Protein AF-A0A0K1S6W1-F1 (afdb_monomer_lite)

Organism: NCBI:txid1638788

Radius of gyration: 23.8 Å; chains: 1; bounding box: 62×87×43 Å

Sequence (164 aa):
MKLQLGIVSGVALATLVTASAAQAALVVVPPSLAPGAQYRLVFLTDSTRNATSTDINDYNTFVTNDVTPTSALAIALNAAGLTTTWKAIGSTASVDARDNTGTNPSTGTGVPIYAIDGNLIANNNADLWDGQINLPIYTTPNDLSSISDVWTGSLSDGSGAVST

InterPro domains:
  IPR016186 C-type lectin-like/link domain superfamily [G3DSA:3.10.100.10] (75-164)

Structure (mmCIF, N/CA/C/O backbone):
data_AF-A0A0K1S6W1-F1
#
_entry.id   AF-A0A0K1S6W1-F1
#
loop_
_atom_site.group_PDB
_atom_site.id
_atom_site.type_symbol
_atom_site.label_atom_id
_atom_site.label_alt_id
_atom_site.label_comp_id
_atom_site.label_asym_id
_atom_site.label_entity_id
_atom_site.label_seq_id
_atom_site.pdbx_PDB_ins_code
_atom_site.Cartn_x
_atom_site.Cartn_y
_atom_site.Cartn_z
_atom_site.occupancy
_atom_site.B_iso_or_equiv
_atom_site.auth_seq_id
_atom_site.auth_comp_id
_atom_site.auth_asym_id
_atom_site.auth_atom_id
_atom_site.pdbx_PDB_model_num
ATOM 1 N N . MET A 1 1 ? -45.213 69.833 20.127 1.00 35.72 1 MET A N 1
ATOM 2 C CA . MET A 1 1 ? -45.554 68.720 21.042 1.00 35.72 1 MET A CA 1
ATOM 3 C C . MET A 1 1 ? -45.236 67.416 20.314 1.00 35.72 1 MET A C 1
ATOM 5 O O . MET A 1 1 ? -45.571 67.322 19.142 1.00 35.72 1 MET A O 1
ATOM 9 N N . LYS A 1 2 ? -44.483 66.505 20.944 1.00 45.31 2 LYS A N 1
ATOM 10 C CA . LYS A 1 2 ? -43.992 65.225 20.385 1.00 45.31 2 LYS A CA 1
ATOM 11 C C . LYS A 1 2 ? -45.138 64.249 20.051 1.00 45.31 2 LYS A C 1
ATOM 13 O O . LYS A 1 2 ? -46.099 64.237 20.808 1.00 45.31 2 LYS A O 1
ATOM 18 N N . LEU A 1 3 ? -44.959 63.387 19.037 1.00 35.53 3 LEU A N 1
ATOM 19 C CA . LEU A 1 3 ? -45.132 61.917 19.108 1.00 35.53 3 LEU A CA 1
ATOM 20 C C . LEU A 1 3 ? -44.467 61.221 17.886 1.00 35.53 3 LEU A C 1
ATOM 22 O O . LEU A 1 3 ? -44.036 61.891 16.956 1.00 35.53 3 LEU A O 1
ATOM 26 N N . GLN A 1 4 ? -44.309 59.896 17.943 1.00 39.91 4 GLN A N 1
ATOM 27 C CA . GLN A 1 4 ? -43.145 59.100 17.514 1.00 39.91 4 GLN A CA 1
ATOM 28 C C . GLN A 1 4 ? -43.524 57.898 16.596 1.00 39.91 4 GLN A C 1
ATOM 30 O O . GLN A 1 4 ? -44.614 57.366 16.755 1.00 39.91 4 GLN A O 1
ATOM 35 N N . LEU A 1 5 ? -42.550 57.423 15.786 1.00 45.56 5 LEU A N 1
ATOM 36 C CA . LEU A 1 5 ? -42.254 56.045 15.279 1.00 45.56 5 LEU A CA 1
ATOM 37 C C . LEU A 1 5 ? -43.036 55.350 14.126 1.00 45.56 5 LEU A C 1
ATOM 39 O O . LEU A 1 5 ? -44.255 55.256 14.152 1.00 45.56 5 LEU A O 1
ATOM 43 N N . GLY A 1 6 ? -42.278 54.700 13.212 1.00 39.47 6 GLY A N 1
ATOM 44 C CA . GLY A 1 6 ? -42.765 53.661 12.277 1.00 39.47 6 GLY A CA 1
ATOM 45 C C . GLY A 1 6 ? -41.760 53.131 11.217 1.00 39.47 6 GLY A C 1
ATOM 46 O O . GLY A 1 6 ? -41.827 53.543 10.070 1.00 39.47 6 GLY A O 1
ATOM 47 N N . ILE A 1 7 ? -40.832 52.261 11.650 1.00 49.84 7 ILE A N 1
ATOM 48 C CA . ILE A 1 7 ? -40.044 51.147 11.022 1.00 49.84 7 ILE A CA 1
ATOM 49 C C . ILE A 1 7 ? -40.478 50.625 9.605 1.00 49.84 7 ILE A C 1
ATOM 51 O O . ILE A 1 7 ? -41.640 50.765 9.264 1.00 49.84 7 ILE A O 1
ATOM 55 N N . VAL A 1 8 ? -39.710 49.943 8.723 1.00 42.50 8 VAL A N 1
ATOM 56 C CA . VAL A 1 8 ? -38.418 49.205 8.737 1.00 42.50 8 VAL A CA 1
ATOM 57 C C . VAL A 1 8 ? -37.881 49.063 7.289 1.00 42.50 8 VAL A C 1
ATOM 59 O O . VAL A 1 8 ? -38.648 48.941 6.337 1.00 42.50 8 VAL A O 1
ATOM 62 N N . SER A 1 9 ? -36.555 48.967 7.171 1.00 53.38 9 SER A N 1
ATOM 63 C CA . SER A 1 9 ? -35.781 48.338 6.087 1.00 53.38 9 SER A CA 1
ATOM 64 C C . SER A 1 9 ? -36.188 46.878 5.808 1.00 53.38 9 SER A C 1
ATOM 66 O O . SER A 1 9 ? -36.539 46.149 6.734 1.00 53.38 9 SER A O 1
ATOM 68 N N . GLY A 1 10 ? -36.072 46.427 4.555 1.00 40.91 10 GLY A N 1
ATOM 69 C CA . GLY A 1 10 ? -36.296 45.033 4.166 1.00 40.91 10 GLY A CA 1
ATOM 70 C C . GLY A 1 10 ? -35.556 44.652 2.884 1.00 40.91 10 GLY A C 1
ATOM 71 O O . GLY A 1 10 ? -36.183 44.412 1.859 1.00 40.91 10 GLY A O 1
ATOM 72 N N . VAL A 1 11 ? -34.220 44.601 2.923 1.00 50.94 11 VAL A N 1
ATOM 73 C CA . VAL A 1 11 ? -33.443 43.872 1.908 1.00 50.94 11 VAL A CA 1
ATOM 74 C C . VAL A 1 11 ? -33.483 42.399 2.305 1.00 50.94 11 VAL A C 1
ATOM 76 O O . VAL A 1 11 ? -32.930 42.017 3.335 1.00 50.94 11 VAL A O 1
ATOM 79 N N . ALA A 1 12 ? -34.193 41.584 1.529 1.00 47.50 12 ALA A N 1
ATOM 80 C CA . ALA A 1 12 ? -34.269 40.146 1.743 1.00 47.50 12 ALA A CA 1
ATOM 81 C C . ALA A 1 12 ? -32.879 39.518 1.551 1.00 47.50 12 ALA A C 1
ATOM 83 O O . ALA A 1 12 ? -32.345 39.480 0.442 1.00 47.50 12 ALA A O 1
ATOM 84 N N . LEU A 1 13 ? -32.286 39.042 2.645 1.00 47.06 13 LEU A N 1
ATOM 85 C CA . LEU A 1 13 ? -31.051 38.271 2.635 1.00 47.06 13 LEU A CA 1
ATOM 86 C C . LEU A 1 13 ? -31.382 36.840 2.190 1.00 47.06 13 LEU A C 1
ATOM 88 O O . LEU A 1 13 ? -31.869 36.034 2.979 1.00 47.06 13 LEU A O 1
ATOM 92 N N . ALA A 1 14 ? -31.151 36.533 0.914 1.00 45.50 14 ALA A N 1
ATOM 93 C CA . ALA A 1 14 ? -31.230 35.168 0.409 1.00 45.50 14 ALA A CA 1
ATOM 94 C C . ALA A 1 14 ? -30.001 34.382 0.891 1.00 45.50 14 ALA A C 1
ATOM 96 O O . ALA A 1 14 ? -28.914 34.481 0.325 1.00 45.50 14 ALA A O 1
ATOM 97 N N . THR A 1 15 ? -30.159 33.613 1.966 1.00 50.97 15 THR A N 1
ATOM 98 C CA . THR A 1 15 ? -29.173 32.614 2.381 1.00 50.97 15 THR A CA 1
ATOM 99 C C . THR A 1 15 ? -29.179 31.467 1.370 1.00 50.97 15 THR A C 1
ATOM 101 O O . THR A 1 15 ? -30.094 30.642 1.373 1.00 50.97 15 THR A O 1
ATOM 104 N N . LEU A 1 16 ? -28.169 31.413 0.495 1.00 49.22 16 LEU A N 1
ATOM 105 C CA . LEU A 1 16 ? -27.856 30.209 -0.275 1.00 49.22 16 LEU A CA 1
ATOM 106 C C . LEU A 1 16 ? -27.494 29.103 0.722 1.00 49.22 16 LEU A C 1
ATOM 108 O O . LEU A 1 16 ? -26.401 29.093 1.281 1.00 49.22 16 LEU A O 1
ATOM 112 N N . VAL A 1 17 ? -28.418 28.175 0.956 1.00 46.09 17 VAL A N 1
ATOM 113 C CA . VAL A 1 17 ? -28.092 26.901 1.594 1.00 46.09 17 VAL A CA 1
ATOM 114 C C . VAL A 1 17 ? -27.358 26.083 0.540 1.00 46.09 17 VAL A C 1
ATOM 116 O O . VAL A 1 17 ? -27.972 25.507 -0.355 1.00 46.09 17 VAL A O 1
ATOM 119 N N . THR A 1 18 ? -26.029 26.076 0.596 1.00 52.88 18 THR A N 1
ATOM 120 C CA . THR A 1 18 ? -25.242 25.101 -0.155 1.00 52.88 18 THR A CA 1
ATOM 121 C C . THR A 1 18 ? -25.549 23.731 0.436 1.00 52.88 18 THR A C 1
ATOM 123 O O . THR A 1 18 ? -25.151 23.443 1.564 1.00 52.88 18 THR A O 1
ATOM 126 N N . ALA A 1 19 ? -26.286 22.895 -0.294 1.00 47.16 19 ALA A N 1
ATOM 127 C CA . ALA A 1 19 ? -26.373 21.480 0.026 1.00 47.16 19 ALA A CA 1
ATOM 128 C C . ALA A 1 19 ? -24.964 20.895 -0.127 1.00 47.16 19 ALA A C 1
ATOM 130 O O . ALA A 1 19 ? -24.465 20.743 -1.240 1.00 47.16 19 ALA A O 1
ATOM 131 N N . SER A 1 20 ? -24.289 20.631 0.989 1.00 52.59 20 SER A N 1
ATOM 132 C CA . SER A 1 20 ? -23.072 19.829 0.985 1.00 52.59 20 SER A CA 1
ATOM 133 C C . SER A 1 20 ? -23.450 18.444 0.467 1.00 52.59 20 SER A C 1
ATOM 135 O O . SER A 1 20 ? -24.269 17.763 1.089 1.00 52.59 20 SER A O 1
ATOM 137 N N . ALA A 1 21 ? -22.892 18.032 -0.671 1.00 54.88 21 ALA A N 1
ATOM 138 C CA . ALA A 1 21 ? -22.916 16.629 -1.048 1.00 54.88 21 ALA A CA 1
ATOM 139 C C . ALA A 1 21 ? -22.317 15.831 0.120 1.00 54.88 21 ALA A C 1
ATOM 141 O O . ALA A 1 21 ? -21.214 16.140 0.570 1.00 54.88 21 ALA A O 1
ATOM 142 N N . ALA A 1 22 ? -23.055 14.854 0.645 1.00 46.72 22 ALA A N 1
ATOM 143 C CA . ALA A 1 22 ? -22.489 13.885 1.568 1.00 46.72 22 ALA A CA 1
ATOM 144 C C . ALA A 1 22 ? -21.480 13.049 0.770 1.00 46.72 22 ALA A C 1
ATOM 146 O O . ALA A 1 22 ? -21.861 12.107 0.080 1.00 46.72 22 ALA A O 1
ATOM 147 N N . GLN A 1 23 ? -20.211 13.456 0.782 1.00 54.94 23 GLN A N 1
ATOM 148 C CA . GLN A 1 23 ? -19.120 12.597 0.337 1.00 54.94 23 GLN A CA 1
ATOM 149 C C . GLN A 1 23 ? -19.025 11.444 1.334 1.00 54.94 23 GLN A C 1
ATOM 151 O O . GLN A 1 23 ? -19.089 11.662 2.549 1.00 54.94 23 GLN A O 1
ATOM 156 N N . ALA A 1 24 ? -18.978 10.217 0.818 1.00 56.44 24 ALA A N 1
ATOM 157 C CA . ALA A 1 24 ? -18.752 9.045 1.645 1.00 56.44 24 ALA A CA 1
ATOM 158 C C . ALA A 1 24 ? -17.350 9.185 2.236 1.00 56.44 24 ALA A C 1
ATOM 160 O O . ALA A 1 24 ? -16.380 9.082 1.509 1.00 56.44 24 ALA A O 1
ATOM 161 N N . ALA A 1 25 ? -17.254 9.495 3.526 1.00 77.31 25 ALA A N 1
ATOM 162 C CA . ALA A 1 25 ? -15.964 9.717 4.159 1.00 77.31 25 ALA A CA 1
ATOM 163 C C . ALA A 1 25 ? -15.096 8.453 4.078 1.00 77.31 25 ALA A C 1
ATOM 165 O O . ALA A 1 25 ? -15.604 7.350 4.290 1.00 77.31 25 ALA A O 1
ATOM 166 N N . LEU A 1 26 ? -13.791 8.630 3.850 1.00 89.50 26 LEU A N 1
ATOM 167 C CA . LEU A 1 26 ? -12.803 7.556 3.953 1.00 89.50 26 LEU A CA 1
ATOM 168 C C . LEU A 1 26 ? -12.988 6.751 5.248 1.00 89.50 26 LEU A C 1
ATOM 170 O O . LEU A 1 26 ? -13.127 7.304 6.343 1.00 89.50 26 LEU A O 1
ATOM 174 N N . VAL A 1 27 ? -12.936 5.428 5.121 1.00 92.38 27 VAL A N 1
ATOM 175 C CA . VAL A 1 27 ? -13.118 4.475 6.217 1.00 92.38 27 VAL A CA 1
ATOM 176 C C . VAL A 1 27 ? -11.796 3.757 6.454 1.00 92.38 27 VAL A C 1
ATOM 178 O O . VAL A 1 27 ? -11.545 2.659 5.965 1.00 92.38 27 VAL A O 1
ATOM 181 N N . VAL A 1 28 ? -10.934 4.400 7.240 1.00 93.19 28 VAL A N 1
ATOM 182 C CA . VAL A 1 28 ? -9.605 3.864 7.578 1.00 93.19 28 VAL A CA 1
ATOM 183 C C . VAL A 1 28 ? -9.630 2.860 8.730 1.00 93.19 28 VAL A C 1
ATOM 185 O O . VAL A 1 28 ? -8.656 2.146 8.916 1.00 93.19 28 VAL A O 1
ATOM 188 N N . VAL A 1 29 ? -10.737 2.774 9.479 1.00 94.06 29 VAL A N 1
ATOM 189 C CA . VAL A 1 29 ? -11.006 1.713 10.463 1.00 94.06 29 VAL A CA 1
ATOM 190 C C . VAL A 1 29 ? -12.253 0.955 10.001 1.00 94.06 29 VAL A C 1
ATOM 192 O O . VAL A 1 29 ? -13.367 1.439 10.221 1.00 94.06 29 VAL A O 1
ATOM 195 N N . PRO A 1 30 ? -12.102 -0.206 9.340 1.00 90.94 30 PRO A N 1
ATOM 196 C CA . PRO A 1 30 ? -13.240 -0.964 8.835 1.00 90.94 30 PRO A CA 1
ATOM 197 C C . PRO A 1 30 ? -14.204 -1.371 9.968 1.00 90.94 30 PRO A C 1
ATOM 199 O O . PRO A 1 30 ? -13.777 -2.001 10.939 1.00 90.94 30 PRO A O 1
ATOM 202 N N . PRO A 1 31 ? -15.512 -1.065 9.869 1.00 84.62 31 PRO A N 1
ATOM 203 C CA . PRO A 1 31 ? -16.463 -1.235 10.973 1.00 84.62 31 PRO A CA 1
ATOM 204 C C . PRO A 1 31 ? -16.798 -2.699 11.289 1.00 84.62 31 PRO A C 1
ATOM 206 O O . PRO A 1 31 ? -17.340 -2.989 12.352 1.00 84.62 31 PRO A O 1
ATOM 209 N N . SER A 1 32 ? -16.497 -3.626 10.377 1.00 84.38 32 SER A N 1
ATOM 210 C CA . SER A 1 32 ? -16.710 -5.065 10.569 1.00 84.38 32 SER A CA 1
ATOM 211 C C . SER A 1 32 ? -15.612 -5.742 11.396 1.00 84.38 32 SER A C 1
ATOM 213 O O . SER A 1 32 ? -15.748 -6.918 11.736 1.00 84.38 32 SER A O 1
ATOM 215 N N . LEU A 1 33 ? -14.534 -5.026 11.732 1.00 89.25 33 LEU A N 1
ATOM 216 C CA . LEU A 1 33 ? -13.429 -5.564 12.513 1.00 89.25 33 LEU A CA 1
ATOM 217 C C . LEU A 1 33 ? -13.701 -5.473 14.016 1.00 89.25 33 LEU A C 1
ATOM 219 O O . LEU A 1 33 ? -14.155 -4.456 14.539 1.00 89.25 33 LEU A O 1
ATOM 223 N N . ALA A 1 34 ? -13.365 -6.547 14.733 1.00 90.12 34 ALA A N 1
ATOM 224 C CA . ALA A 1 34 ? -13.363 -6.526 16.189 1.00 90.12 34 ALA A CA 1
ATOM 225 C C . ALA A 1 34 ? -12.327 -5.507 16.710 1.00 90.12 34 ALA A C 1
ATOM 227 O O . ALA A 1 34 ? -11.263 -5.353 16.100 1.00 90.12 34 ALA A O 1
ATOM 228 N N . PRO A 1 35 ? -12.576 -4.843 17.856 1.00 87.62 35 PRO A N 1
ATOM 229 C CA . PRO A 1 35 ? -11.587 -3.965 18.472 1.00 87.62 35 PRO A CA 1
ATOM 230 C C . PRO A 1 35 ? -10.231 -4.663 18.651 1.00 87.62 35 PRO A C 1
ATOM 232 O O . PRO A 1 35 ? -10.158 -5.763 19.195 1.00 87.62 35 PRO A O 1
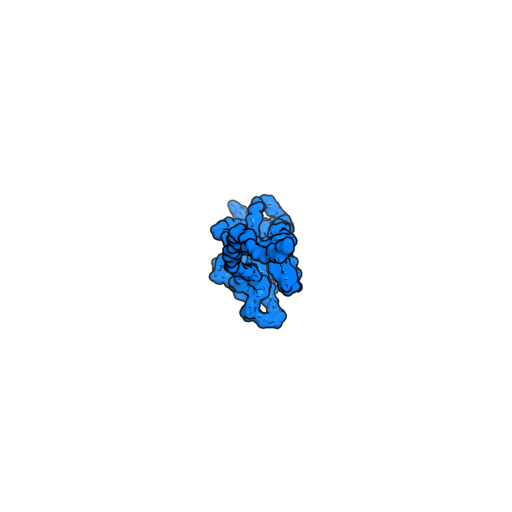ATOM 235 N N . GLY A 1 36 ? -9.158 -4.020 18.186 1.00 87.50 36 GLY A N 1
ATOM 236 C CA . GLY A 1 36 ? -7.794 -4.559 18.248 1.00 87.50 36 GLY A CA 1
ATOM 237 C C . GLY A 1 36 ? -7.425 -5.550 17.137 1.00 87.50 36 GLY A C 1
ATOM 238 O O . GLY A 1 36 ? -6.291 -6.028 17.120 1.00 87.50 36 GLY A O 1
ATOM 239 N N . ALA A 1 37 ? -8.331 -5.857 16.202 1.00 94.06 37 ALA A N 1
ATOM 240 C CA . ALA A 1 37 ? -7.984 -6.643 15.024 1.00 94.06 37 ALA A CA 1
ATOM 241 C C . ALA A 1 37 ? -6.946 -5.910 14.158 1.00 94.06 37 ALA A C 1
ATOM 243 O O . ALA A 1 37 ? -7.015 -4.697 13.958 1.00 94.06 37 ALA A O 1
ATOM 244 N N . GLN A 1 38 ? -5.988 -6.669 13.627 1.00 95.38 38 GLN A N 1
ATOM 245 C CA . GLN A 1 38 ? -4.991 -6.154 12.693 1.00 95.38 38 GLN A CA 1
ATOM 246 C C . GLN A 1 38 ? -5.530 -6.200 11.262 1.00 95.38 38 GLN A C 1
ATOM 248 O O . GLN A 1 38 ? -6.218 -7.146 10.881 1.00 95.38 38 GLN A O 1
ATOM 253 N N . TYR A 1 39 ? -5.177 -5.195 10.469 1.00 97.12 39 TYR A N 1
ATOM 254 C CA . TYR A 1 39 ? -5.533 -5.073 9.059 1.00 97.12 39 TYR A CA 1
ATOM 255 C C . TYR A 1 39 ? -4.486 -4.225 8.335 1.00 97.12 39 TYR A C 1
ATOM 257 O O . TYR A 1 39 ? -3.620 -3.607 8.961 1.00 97.12 39 TYR A O 1
ATOM 265 N N . ARG A 1 40 ? -4.558 -4.207 7.006 1.00 98.00 40 ARG A N 1
ATOM 266 C CA . ARG A 1 40 ? -3.764 -3.327 6.145 1.00 98.00 40 ARG A CA 1
ATOM 267 C C . ARG A 1 40 ? -4.684 -2.421 5.344 1.00 98.00 40 ARG A C 1
ATOM 269 O O . ARG A 1 40 ? -5.806 -2.807 5.027 1.00 98.00 40 ARG A O 1
ATOM 276 N N . LEU A 1 41 ? -4.182 -1.240 5.005 1.00 98.00 41 LEU A N 1
ATOM 277 C CA . LEU A 1 41 ? -4.846 -0.305 4.106 1.00 98.00 41 LEU A CA 1
ATOM 278 C C . LEU A 1 41 ? -4.145 -0.300 2.749 1.00 98.00 41 LEU A C 1
ATOM 280 O O . LEU A 1 41 ? -2.925 -0.462 2.680 1.00 98.00 41 LEU A O 1
ATOM 284 N N . VAL A 1 42 ? -4.913 -0.087 1.687 1.00 98.00 42 VAL A N 1
ATOM 285 C CA . VAL A 1 42 ? -4.413 0.081 0.322 1.00 98.00 42 VAL A CA 1
ATOM 286 C C . VAL A 1 42 ? -5.164 1.206 -0.386 1.00 98.00 42 VAL A C 1
ATOM 288 O O . VAL A 1 42 ? -6.335 1.461 -0.108 1.00 98.00 42 VAL A O 1
ATOM 291 N N . PHE A 1 43 ? -4.481 1.907 -1.282 1.00 97.00 43 PHE A N 1
ATOM 292 C CA . PHE A 1 43 ? -5.044 3.003 -2.062 1.00 97.00 43 PHE A CA 1
ATOM 293 C C . PHE A 1 43 ? -4.304 3.141 -3.396 1.00 97.00 43 PHE A C 1
ATOM 295 O O . PHE A 1 43 ? -3.220 2.580 -3.577 1.00 97.00 43 PHE A O 1
ATOM 302 N N . LEU A 1 44 ? -4.894 3.899 -4.314 1.00 96.25 44 LEU A N 1
ATOM 303 C CA . LEU A 1 44 ? -4.301 4.270 -5.593 1.00 96.25 44 LEU A CA 1
ATOM 304 C C . LEU A 1 44 ? -3.630 5.643 -5.480 1.00 96.25 44 LEU A C 1
ATOM 306 O O . LEU A 1 44 ? -4.291 6.602 -5.108 1.00 96.25 44 LEU A O 1
ATOM 310 N N . THR A 1 45 ? -2.345 5.776 -5.805 1.00 95.06 45 THR A N 1
ATOM 311 C CA . THR A 1 45 ? -1.696 7.100 -5.803 1.00 95.06 45 THR A CA 1
ATOM 312 C C . THR A 1 45 ? -2.363 8.062 -6.793 1.00 95.06 45 THR A C 1
ATOM 314 O O . THR A 1 45 ? -2.691 7.661 -7.907 1.00 95.06 45 THR A O 1
ATOM 317 N N . ASP A 1 46 ? -2.525 9.325 -6.405 1.00 92.19 46 ASP A N 1
ATOM 318 C CA . ASP A 1 46 ? -3.126 10.399 -7.211 1.00 92.19 46 ASP A CA 1
ATOM 319 C C . ASP A 1 46 ? -2.116 10.976 -8.218 1.00 92.19 46 ASP A C 1
ATOM 321 O O . ASP A 1 46 ? -2.446 11.325 -9.352 1.00 92.19 46 ASP A O 1
ATOM 325 N N . SER A 1 47 ? -0.842 11.035 -7.822 1.00 90.75 47 SER A N 1
ATOM 326 C CA . SER A 1 47 ? 0.245 11.486 -8.689 1.00 90.75 47 SER A CA 1
ATOM 327 C C . SER A 1 47 ? 0.685 10.402 -9.682 1.00 90.75 47 SER A C 1
ATOM 329 O O . SER A 1 47 ? 0.559 9.202 -9.444 1.00 90.75 47 SER A O 1
ATOM 331 N N . THR A 1 48 ? 1.296 10.816 -10.796 1.00 90.75 48 THR A N 1
ATOM 332 C CA . THR A 1 48 ? 1.930 9.901 -11.763 1.00 90.75 48 THR A CA 1
ATOM 333 C C . THR A 1 48 ? 3.438 9.825 -11.540 1.00 90.75 48 THR A C 1
ATOM 33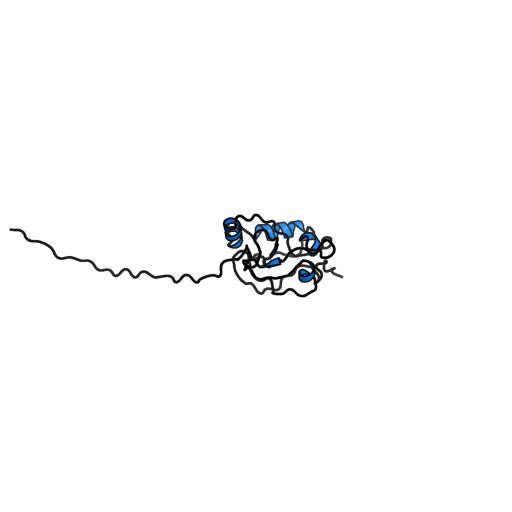5 O O . THR A 1 48 ? 4.093 10.840 -11.289 1.00 90.75 48 THR A O 1
ATOM 338 N N . ARG A 1 49 ? 4.016 8.631 -11.701 1.00 90.69 49 ARG A N 1
ATOM 339 C CA . ARG A 1 49 ? 5.463 8.398 -11.646 1.00 90.69 49 ARG A CA 1
ATOM 340 C C . ARG A 1 49 ? 5.921 7.510 -12.803 1.00 90.69 49 ARG A C 1
ATOM 342 O O . ARG A 1 49 ? 5.194 6.627 -13.241 1.00 90.69 49 ARG A O 1
ATOM 349 N N . ASN A 1 50 ? 7.134 7.752 -13.297 1.00 91.38 50 ASN A N 1
ATOM 350 C CA . ASN A 1 50 ? 7.773 6.905 -14.303 1.00 91.38 50 ASN A CA 1
ATOM 351 C C . ASN A 1 50 ? 8.368 5.625 -13.680 1.00 91.38 50 ASN A C 1
ATOM 353 O O . ASN A 1 50 ? 8.719 5.590 -12.505 1.00 91.38 50 ASN A O 1
ATOM 357 N N . ALA A 1 51 ? 8.523 4.574 -14.484 1.00 91.69 51 ALA A N 1
ATOM 358 C CA . ALA A 1 51 ? 9.058 3.280 -14.052 1.00 91.69 51 ALA A CA 1
ATOM 359 C C . ALA A 1 51 ? 10.554 3.120 -14.395 1.00 91.69 51 ALA A C 1
ATOM 361 O O . ALA A 1 51 ? 10.953 2.151 -15.034 1.00 91.69 51 ALA A O 1
ATOM 362 N N . THR A 1 52 ? 11.388 4.109 -14.054 1.00 93.25 52 THR A N 1
ATOM 363 C CA . THR A 1 52 ? 12.810 4.134 -14.466 1.00 93.25 52 THR A CA 1
ATOM 364 C C . THR A 1 52 ? 13.805 3.871 -13.341 1.00 93.25 52 THR A C 1
ATOM 366 O O . THR A 1 52 ? 14.967 3.593 -13.626 1.00 93.25 52 THR A O 1
ATOM 369 N N . SER A 1 53 ? 13.401 3.999 -12.073 1.00 95.44 53 SER A N 1
ATOM 370 C CA . SER A 1 53 ? 14.305 3.732 -10.948 1.00 95.44 53 SER A CA 1
ATOM 371 C C . SER A 1 53 ? 14.460 2.232 -10.714 1.00 95.44 53 SER A C 1
ATOM 373 O O . SER A 1 53 ? 13.487 1.478 -10.783 1.00 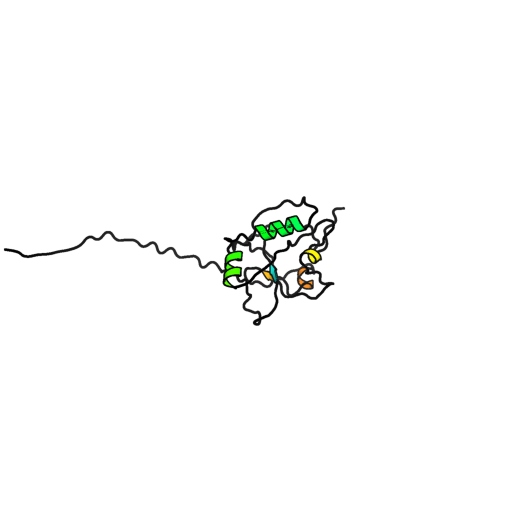95.44 53 SER A O 1
ATOM 375 N N . THR A 1 54 ? 15.686 1.815 -10.409 1.00 95.50 54 THR A N 1
ATOM 376 C CA . THR A 1 54 ? 16.026 0.450 -10.000 1.00 95.50 54 THR A CA 1
ATOM 377 C C . THR A 1 54 ? 15.966 0.256 -8.482 1.00 95.50 54 THR A C 1
ATOM 379 O O . THR A 1 54 ? 15.973 -0.888 -8.027 1.00 95.50 54 THR A O 1
ATOM 382 N N . ASP A 1 55 ? 15.882 1.338 -7.699 1.00 97.00 55 ASP A N 1
ATOM 383 C CA . ASP A 1 55 ? 15.751 1.288 -6.241 1.00 97.00 55 ASP A CA 1
ATOM 384 C C . ASP A 1 55 ? 14.272 1.307 -5.836 1.00 97.00 55 ASP A C 1
ATOM 386 O O . ASP A 1 55 ? 13.533 2.254 -6.116 1.00 97.00 55 ASP A O 1
ATOM 390 N N . ILE A 1 56 ? 13.831 0.265 -5.128 1.00 97.75 56 ILE A N 1
ATOM 391 C CA . ILE A 1 56 ? 12.453 0.159 -4.642 1.00 97.75 56 ILE A CA 1
ATOM 392 C C . ILE A 1 56 ? 12.092 1.281 -3.651 1.00 97.75 56 ILE A C 1
ATOM 394 O O . ILE A 1 56 ? 10.927 1.673 -3.527 1.00 97.75 56 ILE A O 1
ATOM 398 N N . ASN A 1 57 ? 13.082 1.844 -2.950 1.00 98.31 57 ASN A N 1
ATOM 399 C CA . ASN A 1 57 ? 12.860 2.896 -1.961 1.00 98.31 57 ASN A CA 1
ATOM 400 C C . ASN A 1 57 ? 12.406 4.215 -2.583 1.00 98.31 57 ASN A C 1
ATOM 402 O O . ASN A 1 57 ? 11.680 4.969 -1.931 1.00 98.31 57 ASN A O 1
ATOM 406 N N . ASP A 1 58 ? 12.744 4.465 -3.844 1.00 97.94 58 ASP A N 1
ATOM 407 C CA . ASP A 1 58 ? 12.251 5.631 -4.568 1.00 97.94 58 ASP A CA 1
ATOM 408 C C . ASP A 1 58 ? 10.727 5.576 -4.745 1.00 97.94 58 ASP A C 1
ATOM 410 O O . ASP A 1 58 ? 10.034 6.581 -4.571 1.00 97.94 58 ASP A O 1
ATOM 414 N N . TYR A 1 59 ? 10.183 4.393 -5.047 1.00 97.94 59 TYR A N 1
ATOM 415 C CA . TYR A 1 59 ? 8.739 4.190 -5.185 1.00 97.94 59 TYR A CA 1
ATOM 416 C C . TYR A 1 59 ? 8.031 4.200 -3.825 1.00 97.94 59 TYR A C 1
ATOM 418 O O . TYR A 1 59 ? 6.953 4.777 -3.698 1.00 97.94 59 TYR A O 1
ATOM 426 N N . ASN A 1 60 ? 8.661 3.649 -2.781 1.00 98.44 60 ASN A N 1
ATOM 427 C CA . ASN A 1 60 ? 8.157 3.748 -1.406 1.00 98.44 60 ASN A CA 1
ATOM 428 C C . ASN A 1 60 ? 8.093 5.207 -0.916 1.00 98.44 60 ASN A C 1
ATOM 430 O O . ASN A 1 60 ? 7.129 5.616 -0.267 1.00 98.44 60 ASN A O 1
ATOM 434 N N . THR A 1 61 ? 9.106 6.006 -1.255 1.00 98.06 61 THR A N 1
ATOM 435 C CA . THR A 1 61 ? 9.133 7.443 -0.958 1.00 98.06 61 THR A CA 1
ATOM 436 C C . THR A 1 61 ? 8.036 8.170 -1.726 1.00 98.06 61 THR A C 1
ATOM 438 O O . THR A 1 61 ? 7.343 9.010 -1.161 1.00 98.06 61 THR A O 1
ATOM 441 N N . PHE A 1 62 ? 7.826 7.813 -2.995 1.00 97.19 62 PHE A N 1
ATOM 442 C CA . PHE A 1 62 ? 6.759 8.379 -3.813 1.00 97.19 62 PHE A CA 1
ATOM 443 C C . PHE A 1 62 ? 5.363 8.151 -3.215 1.00 97.19 62 PHE A C 1
ATOM 445 O O . PHE A 1 62 ? 4.663 9.129 -2.972 1.00 97.19 62 PHE A O 1
ATOM 452 N N . VAL A 1 63 ? 4.982 6.903 -2.908 1.00 97.06 63 VAL A N 1
ATOM 453 C CA . VAL A 1 63 ? 3.659 6.615 -2.313 1.00 97.06 63 VAL A CA 1
ATOM 454 C C . VAL A 1 63 ? 3.485 7.287 -0.948 1.00 97.06 63 VAL A C 1
ATOM 456 O O . VAL A 1 63 ? 2.398 7.750 -0.621 1.00 97.06 63 VAL A O 1
ATOM 459 N N . TH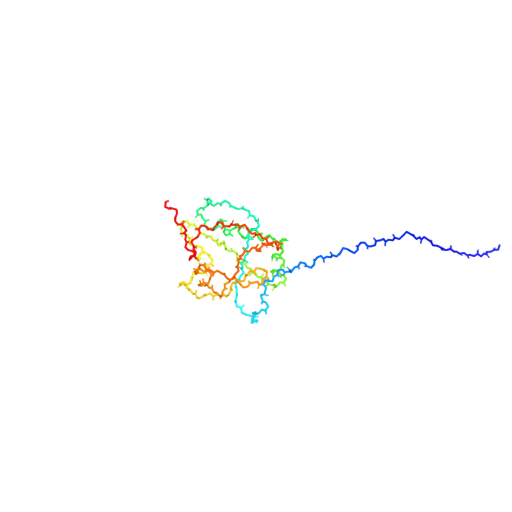R A 1 64 ? 4.563 7.404 -0.165 1.00 97.19 64 THR A N 1
ATOM 460 C CA . THR A 1 64 ? 4.534 8.118 1.119 1.00 97.19 64 THR A CA 1
ATOM 461 C C . THR A 1 64 ? 4.274 9.611 0.919 1.00 97.19 64 THR A C 1
ATOM 463 O O . THR A 1 64 ? 3.467 10.192 1.637 1.00 97.19 64 THR A O 1
ATOM 466 N N . ASN A 1 65 ? 4.925 10.229 -0.069 1.00 96.44 65 ASN A N 1
ATOM 467 C CA . ASN A 1 65 ? 4.774 11.654 -0.362 1.00 96.44 65 ASN A CA 1
ATOM 468 C C . ASN A 1 65 ? 3.415 12.006 -0.982 1.00 96.44 65 ASN A C 1
ATOM 470 O O . ASN A 1 65 ? 2.986 13.152 -0.873 1.00 96.44 65 ASN A O 1
ATOM 474 N N . ASP A 1 66 ? 2.744 11.044 -1.615 1.00 95.31 66 ASP A N 1
ATOM 475 C CA . ASP A 1 66 ? 1.404 11.234 -2.176 1.00 95.31 66 ASP A CA 1
ATOM 476 C C . ASP A 1 66 ? 0.340 11.410 -1.070 1.00 95.31 66 ASP A C 1
ATOM 478 O O . ASP A 1 66 ? -0.637 12.143 -1.230 1.00 95.31 66 ASP A O 1
ATOM 482 N N . VAL A 1 67 ? 0.584 10.844 0.119 1.00 96.25 67 VAL A N 1
ATOM 483 C CA . VAL A 1 67 ? -0.227 11.073 1.325 1.00 96.25 67 VAL A CA 1
ATOM 484 C C . VAL A 1 67 ? 0.246 12.339 2.042 1.00 96.25 67 VAL A C 1
ATOM 486 O O . VAL A 1 67 ? 0.892 12.307 3.090 1.00 96.25 67 VAL A O 1
ATOM 489 N N . THR A 1 68 ? -0.069 13.493 1.458 1.00 94.81 68 THR A N 1
ATOM 490 C CA . THR A 1 68 ? 0.296 14.795 2.039 1.00 94.81 68 THR A CA 1
ATOM 491 C C . THR A 1 68 ? -0.453 15.062 3.355 1.00 94.81 68 THR A C 1
ATOM 493 O O . THR A 1 68 ? -1.570 14.566 3.527 1.00 94.81 68 THR A O 1
ATOM 496 N N . PRO A 1 69 ? 0.074 15.901 4.274 1.00 92.56 69 PRO A N 1
ATOM 497 C CA . PRO A 1 69 ? -0.601 16.227 5.540 1.00 92.56 69 PRO A CA 1
ATOM 498 C C . PRO A 1 69 ? -2.003 16.838 5.394 1.00 92.56 69 PRO A C 1
ATOM 500 O O . PRO A 1 69 ? -2.776 16.832 6.346 1.00 92.56 69 PRO A O 1
ATOM 503 N N . THR A 1 70 ? -2.321 17.386 4.219 1.00 92.31 70 THR A N 1
ATOM 504 C CA . THR A 1 70 ? -3.621 17.988 3.894 1.00 92.31 70 THR A CA 1
ATOM 505 C C . THR A 1 70 ? -4.539 17.064 3.093 1.00 92.31 70 THR A C 1
ATOM 507 O O . THR A 1 70 ? -5.665 17.457 2.804 1.00 92.31 70 THR A O 1
ATOM 510 N N . SER A 1 71 ? -4.075 15.871 2.709 1.00 94.50 71 SER A N 1
ATOM 511 C CA . SER A 1 71 ? -4.906 14.880 2.016 1.00 94.50 71 SER A CA 1
ATOM 512 C C . SER A 1 71 ? -6.039 14.383 2.918 1.00 94.50 71 SER A C 1
ATOM 514 O O . SER A 1 71 ? -5.892 14.317 4.144 1.00 94.50 71 SER A O 1
ATOM 516 N N . ALA A 1 72 ? -7.162 13.991 2.311 1.00 95.12 72 ALA A N 1
ATOM 517 C CA . ALA A 1 72 ? -8.296 13.425 3.042 1.00 95.12 72 ALA A CA 1
ATOM 518 C C . ALA A 1 72 ? -7.877 12.185 3.852 1.00 95.12 72 ALA A C 1
ATOM 520 O O . ALA A 1 72 ? -8.280 12.030 5.006 1.00 95.12 72 ALA A O 1
ATOM 521 N N . LEU A 1 73 ? -6.998 11.350 3.290 1.00 96.12 73 LEU A N 1
ATOM 522 C CA . LEU A 1 73 ? -6.455 10.161 3.941 1.00 96.12 73 LEU A CA 1
ATOM 523 C C . LEU A 1 73 ? -5.632 10.501 5.188 1.00 96.12 73 LEU A C 1
ATOM 525 O O . LEU A 1 73 ? -5.843 9.890 6.234 1.00 96.12 73 LEU A O 1
ATOM 529 N N . ALA A 1 74 ? -4.729 11.484 5.118 1.00 96.06 74 ALA A N 1
ATOM 530 C CA . ALA A 1 74 ? -3.943 11.893 6.284 1.00 96.06 74 ALA A CA 1
ATOM 531 C C . ALA A 1 74 ? -4.834 12.432 7.415 1.00 96.06 74 ALA A C 1
ATOM 533 O O . ALA A 1 74 ? -4.621 12.099 8.583 1.00 96.06 74 ALA A O 1
ATOM 534 N N . ILE A 1 75 ? -5.861 13.214 7.067 1.00 95.38 75 ILE A N 1
ATOM 535 C CA . ILE A 1 75 ? -6.843 13.736 8.025 1.00 95.38 75 ILE A CA 1
ATOM 536 C C . ILE A 1 75 ? -7.629 12.586 8.670 1.00 95.38 75 ILE A C 1
ATOM 538 O O . ILE A 1 75 ? -7.756 12.548 9.894 1.00 95.38 75 ILE A O 1
ATOM 542 N N . ALA A 1 76 ? -8.109 11.624 7.876 1.00 95.75 76 ALA A N 1
ATOM 543 C CA . ALA A 1 76 ? -8.857 10.467 8.369 1.00 95.75 76 ALA A CA 1
ATOM 544 C C . ALA A 1 76 ? -8.015 9.584 9.308 1.00 95.75 76 ALA A C 1
ATOM 546 O O . ALA A 1 76 ? -8.483 9.201 10.382 1.00 95.75 76 ALA A O 1
ATOM 547 N N . LEU A 1 77 ? -6.754 9.310 8.954 1.00 96.00 77 LEU A N 1
ATOM 548 C CA . LEU A 1 77 ? -5.819 8.563 9.803 1.00 96.00 77 LEU A CA 1
ATOM 549 C C . LEU A 1 77 ? -5.550 9.287 11.125 1.00 96.00 77 LEU A C 1
ATOM 551 O O . LEU A 1 77 ? -5.591 8.662 12.185 1.00 96.00 77 LEU A O 1
ATOM 555 N N . ASN A 1 78 ? -5.322 10.604 11.077 1.00 95.75 78 ASN A N 1
ATOM 556 C CA . ASN A 1 78 ? -5.096 11.411 12.273 1.00 95.75 78 ASN A CA 1
ATOM 557 C C . ASN A 1 78 ? -6.321 11.418 13.198 1.00 95.75 78 ASN A C 1
ATOM 559 O O . ASN A 1 78 ? -6.175 11.200 14.399 1.00 95.75 78 ASN A O 1
ATOM 563 N N . ALA A 1 79 ? -7.522 11.595 12.638 1.00 94.56 79 ALA A N 1
ATOM 564 C CA . ALA A 1 79 ? -8.774 11.548 13.388 1.00 94.56 79 ALA A CA 1
ATOM 565 C C . ALA A 1 79 ? -9.015 10.176 14.044 1.00 94.56 79 ALA A C 1
ATOM 567 O O . ALA A 1 79 ? -9.557 10.108 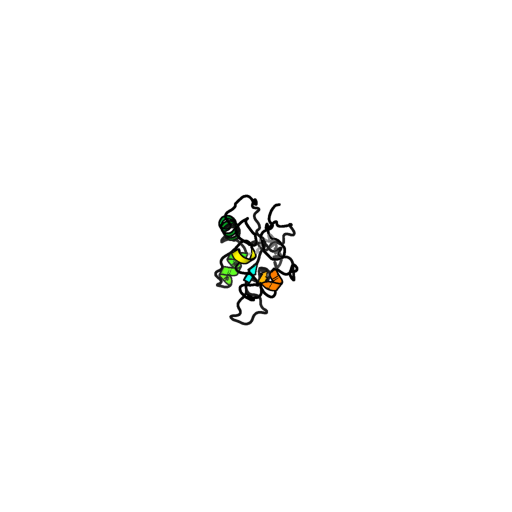15.146 1.00 94.56 79 ALA A O 1
ATOM 568 N N . ALA A 1 80 ? -8.569 9.094 13.400 1.00 93.38 80 ALA A N 1
ATOM 569 C CA . ALA A 1 80 ? -8.609 7.738 13.943 1.00 93.38 80 ALA A CA 1
ATOM 570 C C . ALA A 1 80 ? -7.460 7.421 14.926 1.00 93.38 80 ALA A C 1
ATOM 572 O O . ALA A 1 80 ? -7.433 6.333 15.499 1.00 93.38 80 ALA A O 1
ATOM 573 N N . GLY A 1 81 ? -6.506 8.339 15.127 1.00 94.62 81 GLY A N 1
ATOM 574 C CA . GLY A 1 81 ? -5.333 8.119 15.979 1.00 94.62 81 GLY A CA 1
ATOM 575 C C . GLY A 1 81 ? -4.352 7.076 15.431 1.00 94.62 81 GLY A C 1
ATOM 576 O O . GLY A 1 81 ? -3.614 6.465 16.204 1.00 94.62 81 GLY A O 1
ATOM 577 N N . LEU A 1 82 ? -4.354 6.846 14.115 1.00 93.75 82 LEU A N 1
ATOM 578 C CA . LEU A 1 82 ? -3.514 5.853 13.453 1.00 93.75 82 LEU A CA 1
ATOM 579 C C . LEU A 1 82 ? -2.218 6.473 12.933 1.00 93.75 82 LEU A C 1
ATOM 581 O O . LEU A 1 82 ? -2.205 7.562 12.360 1.00 93.75 82 LEU A O 1
ATOM 585 N N . THR A 1 83 ? -1.129 5.722 13.069 1.00 91.69 83 THR A N 1
ATOM 586 C CA . THR A 1 83 ? 0.134 5.979 12.378 1.00 91.69 83 THR A CA 1
ATOM 587 C C . THR A 1 83 ? 0.397 4.840 11.405 1.00 91.69 83 THR A C 1
ATOM 589 O O . THR A 1 83 ? 0.235 3.666 11.739 1.00 91.69 83 THR A O 1
ATOM 592 N N . THR A 1 84 ? 0.776 5.178 10.175 1.00 92.81 84 THR A N 1
ATOM 593 C CA . THR A 1 84 ? 1.005 4.196 9.113 1.00 92.81 84 THR A CA 1
ATOM 594 C C . THR A 1 84 ? 2.328 4.460 8.409 1.00 92.81 84 THR A C 1
ATOM 596 O O . THR A 1 84 ? 2.891 5.555 8.465 1.00 92.81 84 THR A O 1
ATOM 599 N N . THR A 1 85 ? 2.838 3.427 7.751 1.00 95.00 85 THR A N 1
ATOM 600 C CA . THR A 1 85 ? 3.932 3.523 6.788 1.00 95.00 85 THR A CA 1
ATOM 601 C C . THR A 1 85 ? 3.442 2.958 5.465 1.00 95.00 85 THR A C 1
ATOM 603 O O . THR A 1 85 ? 2.687 1.984 5.442 1.00 95.00 85 THR A O 1
ATOM 606 N N . TRP A 1 86 ? 3.852 3.576 4.359 1.00 97.81 86 TRP A N 1
ATOM 607 C CA . TRP A 1 86 ? 3.391 3.197 3.028 1.00 97.81 86 TRP A CA 1
ATOM 608 C C . TRP A 1 86 ? 4.509 2.544 2.224 1.00 97.81 86 TRP A C 1
ATOM 610 O O . TRP A 1 86 ? 5.669 2.962 2.260 1.00 97.81 86 TRP A O 1
ATOM 620 N N . LYS A 1 87 ? 4.145 1.487 1.500 1.00 98.44 87 LYS A N 1
ATOM 621 C CA . LYS A 1 87 ? 5.013 0.755 0.581 1.00 98.44 87 LYS A CA 1
ATOM 622 C C . LYS A 1 87 ? 4.308 0.644 -0.755 1.00 98.44 87 LYS A C 1
ATOM 624 O O . LYS A 1 87 ? 3.108 0.386 -0.795 1.00 98.44 87 LYS A O 1
ATOM 629 N N . ALA A 1 88 ? 5.049 0.865 -1.833 1.00 98.00 88 ALA A N 1
ATOM 630 C CA . ALA A 1 88 ? 4.496 0.759 -3.170 1.00 98.00 88 ALA A CA 1
ATOM 631 C C . ALA A 1 88 ? 4.165 -0.708 -3.478 1.00 98.00 88 ALA A C 1
ATOM 633 O O . ALA A 1 88 ? 4.978 -1.599 -3.216 1.00 98.00 88 ALA A O 1
ATOM 634 N N . ILE A 1 89 ? 2.993 -0.944 -4.069 1.00 97.69 89 ILE A N 1
ATOM 635 C CA . ILE A 1 89 ? 2.686 -2.212 -4.735 1.00 97.69 89 ILE A CA 1
ATOM 636 C C . ILE A 1 89 ? 3.338 -2.143 -6.114 1.00 97.69 89 ILE A C 1
ATOM 638 O O . ILE A 1 89 ? 2.740 -1.690 -7.086 1.00 97.69 89 ILE A O 1
ATOM 642 N N . GLY A 1 90 ? 4.605 -2.528 -6.169 1.00 96.62 90 GLY A N 1
ATOM 643 C CA . GLY A 1 90 ? 5.350 -2.618 -7.411 1.00 96.62 90 GLY A CA 1
ATOM 644 C C . GLY A 1 90 ? 6.697 -3.295 -7.219 1.00 96.62 90 GLY A C 1
ATOM 645 O O . GLY A 1 90 ? 7.204 -3.363 -6.098 1.00 96.62 90 GLY A O 1
ATOM 646 N N . SER A 1 91 ? 7.246 -3.816 -8.311 1.00 97.88 91 SER A N 1
ATOM 647 C CA . SER A 1 91 ? 8.518 -4.537 -8.316 1.00 97.88 91 SER A CA 1
ATOM 648 C C . SER A 1 91 ? 9.615 -3.739 -9.022 1.00 97.88 91 SER A C 1
ATOM 650 O O . SER A 1 91 ? 9.363 -2.983 -9.961 1.00 97.88 91 SER A O 1
ATOM 652 N N . THR A 1 92 ? 10.859 -3.967 -8.609 1.00 96.31 92 THR A N 1
ATOM 653 C CA . THR A 1 92 ? 12.051 -3.669 -9.418 1.00 96.31 92 THR A CA 1
ATOM 654 C C . THR A 1 92 ? 12.685 -4.977 -9.889 1.00 96.31 92 THR A C 1
ATOM 656 O O . THR A 1 92 ? 12.219 -6.063 -9.553 1.00 96.31 92 THR A O 1
ATOM 659 N N . ALA A 1 93 ? 13.783 -4.898 -10.646 1.00 93.75 93 ALA A N 1
ATOM 660 C CA . ALA A 1 93 ? 14.511 -6.088 -11.091 1.00 93.75 93 ALA A CA 1
ATOM 661 C C . ALA A 1 93 ? 15.061 -6.955 -9.938 1.00 93.75 93 ALA A C 1
ATOM 663 O O . ALA A 1 93 ? 15.383 -8.119 -10.159 1.00 93.75 93 ALA A O 1
ATOM 664 N N . SER A 1 94 ? 15.214 -6.396 -8.733 1.00 94.00 94 SER A N 1
ATOM 665 C CA . SER A 1 94 ? 15.798 -7.084 -7.574 1.00 94.00 94 SER A CA 1
ATOM 666 C C . SER A 1 94 ? 14.846 -7.242 -6.389 1.00 94.00 94 SER A C 1
ATOM 668 O O . SER A 1 94 ? 15.212 -7.913 -5.425 1.00 94.00 94 SER A O 1
ATOM 670 N N . VAL A 1 95 ? 13.663 -6.622 -6.423 1.00 97.75 95 VAL A N 1
ATOM 671 C CA . VAL A 1 95 ? 12.706 -6.647 -5.312 1.00 97.75 95 VAL A CA 1
ATOM 672 C C . VAL A 1 95 ? 11.302 -6.898 -5.844 1.00 97.75 95 VAL A C 1
ATOM 674 O O . VAL A 1 95 ? 10.764 -6.085 -6.595 1.00 97.75 95 VAL A O 1
ATOM 677 N N . ASP A 1 96 ? 10.705 -8.001 -5.401 1.00 98.25 96 ASP A N 1
ATOM 678 C CA . ASP A 1 96 ? 9.312 -8.346 -5.667 1.00 98.25 96 ASP A CA 1
ATOM 679 C C . ASP A 1 96 ? 8.360 -7.442 -4.865 1.00 98.25 96 ASP A C 1
ATOM 681 O O . ASP A 1 96 ? 8.609 -7.137 -3.693 1.00 98.25 96 ASP A O 1
ATOM 685 N N . ALA A 1 97 ? 7.219 -7.070 -5.453 1.00 98.44 97 ALA A N 1
ATOM 686 C CA . ALA A 1 97 ? 6.193 -6.278 -4.777 1.00 98.44 97 ALA A CA 1
ATOM 687 C C . ALA A 1 97 ? 5.719 -6.944 -3.484 1.00 98.44 97 ALA A C 1
ATOM 689 O O . ALA A 1 97 ? 5.666 -6.283 -2.448 1.00 98.44 97 ALA A O 1
ATOM 690 N N . ARG A 1 98 ? 5.450 -8.257 -3.523 1.00 98.50 98 ARG A N 1
ATOM 691 C CA . ARG A 1 98 ? 5.015 -9.032 -2.347 1.00 98.50 98 ARG A CA 1
ATOM 692 C C . ARG A 1 98 ? 6.026 -9.012 -1.200 1.00 98.50 98 ARG A C 1
ATOM 694 O O . ARG A 1 98 ? 5.630 -9.096 -0.038 1.00 98.50 98 ARG A O 1
ATOM 701 N N . ASP A 1 99 ? 7.316 -8.881 -1.504 1.00 98.50 99 ASP A N 1
ATOM 702 C CA . ASP A 1 99 ? 8.365 -8.778 -0.490 1.00 98.50 99 ASP A CA 1
ATOM 703 C C . ASP A 1 99 ? 8.481 -7.340 0.026 1.00 98.50 99 ASP A C 1
ATOM 705 O O . ASP A 1 99 ? 8.525 -7.128 1.238 1.00 98.50 99 ASP A O 1
ATOM 709 N N . ASN A 1 100 ? 8.435 -6.340 -0.864 1.00 98.50 100 ASN A N 1
ATOM 710 C CA . ASN A 1 100 ? 8.491 -4.920 -0.500 1.00 98.50 100 ASN A CA 1
ATOM 711 C C . ASN A 1 100 ? 7.356 -4.499 0.448 1.00 98.50 100 ASN A C 1
ATOM 713 O O . ASN A 1 100 ? 7.568 -3.737 1.396 1.00 98.50 100 ASN A O 1
ATOM 717 N N . THR A 1 101 ? 6.146 -4.999 0.202 1.00 98.25 101 THR A N 1
ATOM 718 C CA . THR A 1 101 ? 4.968 -4.746 1.040 1.00 98.25 101 THR A CA 1
ATOM 719 C C . THR A 1 101 ? 4.901 -5.678 2.248 1.00 98.25 101 THR A C 1
ATOM 721 O O . THR A 1 101 ? 4.056 -5.479 3.122 1.00 98.25 101 THR A O 1
ATOM 724 N N . GLY A 1 102 ? 5.755 -6.704 2.330 1.00 98.00 102 GLY A N 1
ATOM 725 C CA . GLY A 1 102 ? 5.674 -7.743 3.355 1.00 98.00 102 GLY A CA 1
ATOM 726 C C . GLY A 1 102 ? 4.353 -8.514 3.302 1.00 98.00 102 GLY A C 1
ATOM 727 O O . GLY A 1 102 ? 3.780 -8.814 4.351 1.00 98.00 102 GLY A O 1
ATOM 728 N N . THR A 1 103 ? 3.836 -8.762 2.098 1.00 98.38 103 THR A N 1
ATOM 729 C CA . THR A 1 103 ? 2.627 -9.555 1.830 1.00 98.38 103 THR A CA 1
ATOM 730 C C . THR A 1 103 ? 2.939 -10.852 1.081 1.00 98.38 103 THR A C 1
ATOM 732 O O . THR A 1 103 ? 2.062 -11.409 0.433 1.00 98.38 103 THR A O 1
ATOM 735 N N . ASN A 1 104 ? 4.173 -11.360 1.157 1.00 98.12 104 ASN A N 1
ATOM 736 C CA . ASN A 1 104 ? 4.539 -12.639 0.555 1.00 98.12 104 ASN A CA 1
ATOM 737 C C . ASN A 1 104 ? 3.774 -13.795 1.239 1.00 98.12 104 ASN A C 1
ATOM 739 O O . ASN A 1 104 ? 3.987 -14.040 2.430 1.00 98.12 104 ASN A O 1
ATOM 743 N N . PRO A 1 105 ? 2.919 -14.544 0.513 1.00 97.25 105 PRO A N 1
ATOM 744 C CA . PRO A 1 105 ? 2.138 -15.641 1.093 1.00 97.25 105 PRO A CA 1
ATOM 745 C C . PRO A 1 105 ? 3.004 -16.759 1.689 1.00 97.25 105 PRO A C 1
ATOM 747 O O . PRO A 1 105 ? 2.567 -17.474 2.587 1.00 97.25 105 PRO A O 1
ATOM 750 N N . SER A 1 106 ? 4.248 -16.894 1.217 1.00 97.19 106 SER A N 1
ATOM 751 C CA . SER A 1 106 ? 5.195 -17.917 1.675 1.00 97.19 106 SER A CA 1
ATOM 752 C C . SER A 1 106 ? 5.828 -17.589 3.030 1.00 97.19 106 SER A C 1
ATOM 754 O O . SER A 1 106 ? 6.388 -18.478 3.669 1.00 97.19 106 SER A O 1
ATOM 756 N N . THR A 1 107 ? 5.769 -16.329 3.478 1.00 96.44 107 THR A N 1
ATOM 757 C CA . THR A 1 107 ? 6.353 -15.891 4.760 1.00 96.44 107 THR A CA 1
ATOM 758 C C . THR A 1 107 ? 5.310 -15.748 5.868 1.00 96.44 107 THR A C 1
ATOM 760 O O . THR A 1 107 ? 5.668 -15.692 7.045 1.00 96.44 107 THR A O 1
ATOM 763 N N . GLY A 1 108 ? 4.020 -15.749 5.522 1.00 95.56 108 GLY A N 1
ATOM 764 C CA . GLY A 1 108 ? 2.919 -15.802 6.476 1.00 95.56 108 GLY A CA 1
ATOM 765 C C . GLY A 1 108 ? 1.562 -15.519 5.838 1.00 95.56 108 GLY A C 1
ATOM 766 O O . GLY A 1 108 ? 1.470 -14.891 4.784 1.00 95.56 108 GLY A O 1
ATOM 767 N N . THR A 1 109 ? 0.494 -15.934 6.527 1.00 96.94 109 THR A N 1
ATOM 768 C CA . THR A 1 109 ? -0.893 -15.728 6.079 1.00 96.94 109 THR A CA 1
ATOM 769 C C . THR A 1 109 ? -1.210 -14.251 5.863 1.00 96.94 109 THR A C 1
ATOM 771 O O . THR A 1 109 ? -1.892 -13.905 4.909 1.00 96.94 109 THR A O 1
ATOM 774 N N . GLY A 1 110 ? -0.700 -13.366 6.720 1.00 97.00 110 GLY A N 1
ATOM 775 C CA . GLY A 1 110 ? -1.058 -11.951 6.703 1.00 97.00 110 GLY A CA 1
ATOM 776 C C . GLY A 1 110 ? -2.403 -11.674 7.369 1.00 97.00 110 GLY A C 1
ATOM 777 O O . GLY A 1 110 ? -2.904 -12.471 8.161 1.00 97.00 110 GLY A O 1
ATOM 778 N N . VAL A 1 111 ? -2.953 -10.503 7.070 1.00 97.69 111 VAL A N 1
ATOM 779 C CA . VAL A 1 111 ? -4.197 -9.970 7.639 1.00 97.69 111 VAL A CA 1
ATOM 780 C C . VAL A 1 111 ? -5.075 -9.433 6.508 1.00 97.69 111 VAL A C 1
ATOM 782 O O . VAL A 1 111 ? -4.541 -9.192 5.421 1.00 97.69 111 VAL A O 1
ATOM 785 N N . PRO A 1 112 ? -6.378 -9.206 6.740 1.00 98.00 112 PRO A N 1
ATOM 786 C CA . PRO A 1 112 ? -7.242 -8.589 5.745 1.00 98.00 112 PRO A CA 1
ATOM 787 C C . PRO A 1 112 ? -6.718 -7.229 5.276 1.00 98.00 112 PRO A C 1
ATOM 789 O O . PRO A 1 112 ? -6.190 -6.434 6.063 1.00 98.00 112 PRO A O 1
ATOM 792 N N . ILE A 1 113 ? -6.879 -6.969 3.985 1.00 98.44 113 ILE A N 1
ATOM 793 C CA . ILE A 1 113 ? -6.459 -5.746 3.311 1.00 98.44 113 ILE A CA 1
ATOM 794 C C . ILE A 1 113 ? -7.712 -5.022 2.836 1.00 98.44 113 ILE A C 1
ATOM 796 O O . ILE A 1 113 ? -8.514 -5.575 2.082 1.00 98.44 113 ILE A O 1
ATOM 800 N N . TYR A 1 114 ? -7.864 -3.779 3.274 1.00 97.81 114 TYR A N 1
ATOM 801 C CA . TYR A 1 114 ? -8.997 -2.925 2.946 1.00 97.81 114 TYR A CA 1
ATOM 802 C C . TYR A 1 114 ? -8.547 -1.733 2.115 1.00 97.81 114 TYR A C 1
ATOM 804 O O . TYR A 1 114 ? -7.479 -1.168 2.353 1.00 97.81 114 TYR A O 1
ATOM 812 N N . ALA A 1 115 ? -9.378 -1.320 1.167 1.00 96.12 115 ALA A N 1
ATOM 813 C CA . ALA A 1 115 ? -9.239 -0.010 0.567 1.00 96.12 115 ALA A CA 1
ATOM 814 C C . ALA A 1 115 ? -9.565 1.071 1.606 1.00 96.12 115 ALA A C 1
ATOM 816 O O . ALA A 1 115 ? -10.267 0.834 2.591 1.00 96.12 115 ALA A O 1
ATOM 817 N N . ILE A 1 116 ? -9.048 2.276 1.385 1.00 95.94 116 ILE A N 1
ATOM 818 C CA . ILE A 1 116 ? -9.254 3.427 2.279 1.00 95.94 116 ILE A CA 1
ATOM 819 C C . ILE A 1 116 ? -10.706 3.944 2.317 1.00 95.94 116 ILE A C 1
ATOM 821 O O . ILE A 1 116 ? -11.017 4.818 3.119 1.00 95.94 116 ILE A O 1
ATOM 825 N N . ASP A 1 117 ? -11.601 3.381 1.505 1.00 92.94 117 ASP A N 1
ATOM 826 C CA . ASP A 1 117 ? -13.058 3.574 1.549 1.00 92.94 117 ASP A CA 1
ATOM 827 C C . ASP A 1 117 ? -13.791 2.489 2.373 1.00 92.94 117 ASP A C 1
ATOM 829 O O . ASP A 1 117 ? -15.017 2.494 2.475 1.00 92.94 117 ASP A O 1
ATOM 833 N N . GLY A 1 118 ? -13.046 1.561 2.986 1.00 93.56 118 GLY A N 1
ATOM 834 C CA . GLY A 1 118 ? -13.569 0.499 3.846 1.00 93.56 118 GLY A CA 1
ATOM 835 C C . GLY A 1 118 ? -13.947 -0.790 3.121 1.00 93.56 118 GLY A C 1
ATOM 836 O O . GLY A 1 118 ? -14.378 -1.743 3.776 1.00 93.56 118 GLY A O 1
ATOM 837 N N . ASN A 1 119 ? -13.774 -0.862 1.800 1.00 94.31 119 ASN A N 1
ATOM 838 C CA . ASN A 1 119 ? -14.031 -2.079 1.039 1.00 94.31 119 ASN A CA 1
ATOM 839 C C . ASN A 1 119 ? -12.952 -3.140 1.291 1.00 94.31 119 ASN A C 1
ATOM 841 O O . ASN A 1 119 ? -11.759 -2.841 1.296 1.00 94.31 119 ASN A O 1
ATOM 845 N N . LEU A 1 120 ? -13.357 -4.400 1.473 1.00 96.88 120 LEU A N 1
ATOM 846 C CA . LEU A 1 120 ? -12.420 -5.519 1.604 1.00 96.88 120 LEU A CA 1
ATOM 847 C C . LEU A 1 120 ? -11.839 -5.865 0.229 1.00 96.88 120 LEU A C 1
ATOM 849 O O . LEU A 1 120 ? -12.571 -6.318 -0.648 1.00 96.88 120 LEU A O 1
ATOM 853 N N . ILE A 1 121 ? -10.528 -5.700 0.070 1.00 97.94 121 ILE A N 1
ATOM 854 C CA . ILE A 1 121 ? -9.805 -5.970 -1.179 1.00 97.94 121 ILE A CA 1
ATOM 855 C C . ILE A 1 121 ? -9.310 -7.410 -1.217 1.00 97.94 121 ILE A C 1
ATOM 857 O O . ILE A 1 121 ? -9.506 -8.095 -2.215 1.00 97.94 121 ILE A O 1
ATOM 861 N N . ALA A 1 122 ? -8.713 -7.872 -0.120 1.00 98.25 122 ALA A N 1
ATOM 862 C CA . ALA A 1 122 ? -8.227 -9.236 0.010 1.00 98.25 122 ALA A CA 1
ATOM 863 C C . ALA A 1 122 ? -8.347 -9.709 1.461 1.00 98.25 122 ALA A C 1
ATOM 865 O O . ALA A 1 122 ? -8.100 -8.961 2.409 1.00 98.25 122 ALA A O 1
ATOM 866 N N . ASN A 1 123 ? -8.711 -10.969 1.647 1.00 97.62 123 ASN A N 1
ATOM 867 C CA . ASN A 1 123 ? -8.869 -11.617 2.940 1.00 97.62 123 ASN A CA 1
ATOM 868 C C . ASN A 1 123 ? -7.526 -11.804 3.659 1.00 97.62 123 ASN A C 1
ATOM 870 O O . ASN A 1 123 ? -7.491 -11.833 4.890 1.00 97.62 123 ASN A O 1
ATOM 874 N N . ASN A 1 124 ? -6.434 -11.972 2.909 1.00 97.94 124 ASN A N 1
ATOM 875 C CA . ASN A 1 124 ? -5.090 -12.212 3.429 1.00 97.94 124 ASN A CA 1
ATOM 876 C C . ASN A 1 124 ? -4.021 -12.025 2.325 1.00 97.94 124 ASN A C 1
ATOM 878 O O . ASN A 1 124 ? -4.331 -11.588 1.219 1.00 97.94 124 ASN A O 1
ATOM 882 N N . ASN A 1 125 ? -2.759 -12.361 2.616 1.00 98.31 125 ASN A N 1
ATOM 883 C CA . ASN A 1 125 ? -1.653 -12.235 1.662 1.00 98.31 125 ASN A CA 1
ATOM 884 C C . ASN A 1 125 ? -1.814 -13.124 0.419 1.00 98.31 125 ASN A C 1
ATOM 886 O O . ASN A 1 125 ? -1.442 -12.697 -0.667 1.00 98.31 125 ASN A O 1
ATOM 890 N N . ALA A 1 126 ? -2.323 -14.352 0.569 1.00 98.19 126 ALA A N 1
ATOM 891 C CA . ALA A 1 126 ? -2.505 -15.276 -0.551 1.00 98.19 126 ALA A CA 1
ATOM 892 C C . ALA A 1 126 ? -3.586 -14.772 -1.514 1.00 98.19 126 ALA A C 1
ATOM 894 O O . ALA A 1 126 ? -3.344 -14.739 -2.711 1.00 98.19 126 ALA A O 1
ATOM 895 N N . ASP A 1 127 ? -4.709 -14.296 -0.975 1.00 98.31 127 ASP A N 1
ATOM 896 C CA . ASP A 1 127 ? -5.823 -13.709 -1.737 1.00 98.31 127 ASP A CA 1
ATOM 897 C C . ASP A 1 127 ? -5.413 -12.419 -2.475 1.00 98.31 127 ASP A C 1
ATOM 899 O O . ASP A 1 127 ? -5.928 -12.095 -3.534 1.00 98.31 127 ASP A O 1
ATOM 903 N N . LEU A 1 128 ? -4.429 -11.670 -1.958 1.00 98.12 128 LEU A N 1
ATOM 904 C CA . LEU A 1 128 ? -3.889 -10.506 -2.672 1.00 98.12 128 LEU A CA 1
ATOM 905 C C . LEU A 1 128 ? -3.127 -10.896 -3.955 1.00 98.12 128 LEU A C 1
ATOM 907 O O . LEU A 1 128 ? -3.044 -10.090 -4.880 1.00 98.12 128 LEU A O 1
ATOM 911 N N . TRP A 1 129 ? -2.541 -12.097 -3.995 1.00 97.75 129 TRP A N 1
ATOM 912 C CA . TRP A 1 129 ? -1.562 -12.524 -5.002 1.00 97.75 129 TRP A CA 1
ATOM 913 C C . TRP A 1 129 ? -1.937 -13.839 -5.710 1.00 97.75 129 TRP A C 1
ATOM 915 O O . TRP A 1 129 ? -1.082 -14.487 -6.308 1.00 97.75 129 TRP A O 1
ATOM 925 N N . ASP A 1 130 ? -3.192 -14.280 -5.653 1.00 96.25 130 ASP A N 1
ATOM 926 C CA . ASP A 1 130 ? -3.651 -15.484 -6.367 1.00 96.25 130 ASP A CA 1
ATOM 927 C C . ASP A 1 130 ? -4.161 -15.184 -7.791 1.00 96.25 130 ASP A C 1
ATOM 929 O O . ASP A 1 130 ? -4.533 -16.090 -8.541 1.00 96.25 130 ASP A O 1
ATOM 933 N N . GLY A 1 131 ? -4.116 -13.907 -8.180 1.00 94.81 131 GLY A N 1
ATOM 934 C CA . GLY A 1 131 ? -4.569 -13.393 -9.466 1.00 94.81 131 GLY A CA 1
ATOM 935 C C . GLY A 1 131 ? -5.979 -12.815 -9.465 1.00 94.81 131 GLY A C 1
ATOM 936 O O . GLY A 1 131 ? -6.390 -12.294 -10.503 1.00 94.81 131 GLY A O 1
ATOM 937 N N . GLN A 1 132 ? -6.696 -12.833 -8.338 1.00 95.12 132 GLN A N 1
ATOM 938 C CA . GLN A 1 132 ? -7.996 -12.184 -8.226 1.00 95.12 132 GLN A CA 1
ATOM 939 C C . GLN A 1 132 ? -8.221 -11.568 -6.842 1.00 95.12 132 GLN A C 1
ATOM 941 O O . GLN A 1 132 ? -8.348 -12.258 -5.846 1.00 95.12 132 GLN A O 1
ATOM 946 N N . ILE A 1 133 ? -8.416 -10.253 -6.809 1.00 96.12 133 ILE A N 1
ATOM 947 C CA . ILE A 1 133 ? -8.873 -9.531 -5.614 1.00 96.12 133 ILE A CA 1
ATOM 948 C C . ILE A 1 133 ? -10.395 -9.349 -5.633 1.00 96.12 133 ILE A C 1
ATOM 950 O O . ILE A 1 133 ? -11.018 -9.353 -6.696 1.00 96.12 133 ILE A O 1
ATOM 954 N N . ASN A 1 134 ? -11.002 -9.144 -4.461 1.00 96.88 134 ASN A N 1
ATOM 955 C CA . ASN A 1 134 ? -12.457 -9.004 -4.320 1.00 96.88 134 ASN A CA 1
ATOM 956 C C . ASN A 1 134 ? -13.009 -7.789 -5.075 1.00 96.88 134 ASN A C 1
ATOM 958 O O . ASN A 1 134 ? -14.086 -7.852 -5.669 1.00 96.88 134 ASN A O 1
ATOM 962 N N . LEU A 1 135 ? -12.283 -6.673 -5.006 1.00 95.06 135 LEU A N 1
ATOM 963 C CA . LEU A 1 135 ? -12.617 -5.411 -5.651 1.00 95.06 135 LEU A CA 1
ATOM 964 C C . LEU A 1 135 ? -11.335 -4.738 -6.153 1.00 95.06 135 LEU A C 1
ATOM 966 O O . LEU A 1 135 ? -10.295 -4.862 -5.503 1.00 95.06 135 LEU A O 1
ATOM 970 N N . PRO A 1 136 ? -11.388 -3.998 -7.271 1.00 93.31 136 PRO A N 1
ATOM 971 C CA . PRO A 1 136 ? -10.262 -3.182 -7.701 1.00 93.31 136 PRO A CA 1
ATOM 972 C C . PRO A 1 136 ? -9.919 -2.065 -6.704 1.00 93.31 136 PRO A C 1
ATOM 974 O O . PRO A 1 136 ? -10.776 -1.576 -5.969 1.00 93.31 136 PRO A O 1
ATOM 977 N N . ILE A 1 137 ? -8.668 -1.606 -6.735 1.00 94.81 137 ILE A N 1
ATOM 978 C CA . ILE A 1 137 ? -8.174 -0.510 -5.894 1.00 94.81 137 ILE A CA 1
ATOM 979 C C . ILE A 1 137 ? -8.199 0.787 -6.711 1.00 94.81 137 ILE A C 1
ATOM 981 O O . ILE A 1 137 ? -7.302 1.021 -7.518 1.00 94.81 137 ILE A O 1
ATOM 985 N N . TYR A 1 138 ? -9.209 1.633 -6.498 1.00 93.81 138 TYR A N 1
ATOM 986 C CA . TYR A 1 138 ? -9.396 2.873 -7.272 1.00 93.81 138 TYR A CA 1
ATOM 987 C C . TYR A 1 138 ? -9.389 4.156 -6.441 1.00 93.81 138 TYR A C 1
ATOM 989 O O . TYR A 1 138 ? -9.333 5.245 -7.008 1.00 93.81 138 TYR A O 1
ATOM 997 N N . THR A 1 139 ? -9.458 4.047 -5.117 1.00 94.75 139 THR A N 1
ATOM 998 C CA . THR A 1 139 ? -9.621 5.204 -4.230 1.00 94.75 139 THR A CA 1
ATOM 999 C C . THR A 1 139 ? -8.273 5.859 -3.951 1.00 94.75 139 THR A C 1
ATOM 1001 O O . THR A 1 139 ? -7.341 5.186 -3.505 1.00 94.75 139 THR A O 1
ATOM 1004 N N . THR A 1 140 ? -8.166 7.162 -4.219 1.00 95.06 140 THR A N 1
ATOM 1005 C CA . THR A 1 140 ? -6.948 7.960 -4.019 1.00 95.06 140 THR A CA 1
ATOM 1006 C C . THR A 1 140 ? -6.902 8.631 -2.644 1.00 95.06 140 THR A C 1
ATOM 1008 O O . THR A 1 140 ? -7.931 8.717 -1.969 1.00 95.06 140 THR A O 1
ATOM 1011 N N . PRO A 1 141 ? -5.743 9.157 -2.189 1.00 94.94 141 PRO A N 1
ATOM 1012 C CA . PRO A 1 141 ? -5.628 9.821 -0.887 1.00 94.94 141 PRO A CA 1
ATOM 1013 C C . PRO A 1 141 ? -6.556 11.024 -0.692 1.00 94.94 141 PRO A C 1
ATOM 1015 O O . PRO A 1 141 ? -6.767 11.453 0.441 1.00 94.94 141 PRO A O 1
ATOM 1018 N N . ASN A 1 142 ? -7.093 11.580 -1.781 1.00 93.00 142 ASN A N 1
ATOM 1019 C CA . ASN A 1 142 ? -8.034 12.697 -1.773 1.00 93.00 142 ASN A CA 1
ATOM 1020 C C . ASN A 1 142 ? -9.500 12.247 -1.892 1.00 93.00 142 ASN A C 1
ATOM 1022 O O . ASN A 1 142 ? -10.357 13.082 -2.165 1.00 93.00 142 ASN A O 1
ATOM 1026 N N . ASP A 1 143 ? -9.777 10.955 -1.671 1.00 88.19 143 ASP A N 1
ATOM 1027 C CA . ASP A 1 143 ? -11.121 10.361 -1.722 1.00 88.19 143 ASP A CA 1
ATOM 1028 C C . ASP A 1 143 ? -11.789 10.499 -3.101 1.00 88.19 143 ASP A C 1
ATOM 1030 O O . ASP A 1 143 ? -12.980 10.771 -3.251 1.00 88.19 143 ASP A O 1
ATOM 1034 N N . LEU A 1 144 ? -10.976 10.346 -4.148 1.00 87.06 144 LEU A N 1
ATOM 1035 C CA . LEU A 1 144 ? -11.432 10.292 -5.531 1.00 87.06 144 LEU A CA 1
ATOM 1036 C C . LEU A 1 144 ? -11.300 8.862 -6.041 1.00 87.06 144 LEU A C 1
ATOM 1038 O O . LEU A 1 144 ? -10.338 8.170 -5.719 1.00 87.06 144 LEU A O 1
ATOM 1042 N N . SER A 1 145 ? -12.240 8.419 -6.872 1.00 85.88 145 SER A N 1
ATOM 1043 C CA . SER A 1 145 ? -12.100 7.158 -7.600 1.00 85.88 145 SER A CA 1
ATOM 1044 C C . SER A 1 145 ? -11.451 7.409 -8.959 1.00 85.88 145 SER A C 1
ATOM 1046 O O . SER A 1 145 ? -11.931 8.237 -9.735 1.00 85.88 145 SER A O 1
ATOM 1048 N N . SER A 1 146 ? -10.397 6.661 -9.275 1.00 83.69 146 SER A N 1
ATOM 1049 C CA . SER A 1 146 ? -9.740 6.670 -10.583 1.00 83.69 146 SER A CA 1
ATOM 1050 C C . SER A 1 146 ? -9.649 5.253 -11.140 1.00 83.69 146 SER A C 1
ATOM 1052 O O . SER A 1 146 ? -9.157 4.348 -10.475 1.00 83.69 146 SER A O 1
ATOM 1054 N N . ILE A 1 147 ? -10.124 5.063 -12.372 1.00 79.38 147 ILE A N 1
ATOM 1055 C CA . ILE A 1 147 ? -10.175 3.764 -13.068 1.00 79.38 147 ILE A CA 1
ATOM 1056 C C . ILE A 1 147 ? -9.011 3.579 -14.054 1.00 79.38 147 ILE A C 1
ATOM 1058 O O . ILE A 1 147 ? -9.174 2.974 -15.111 1.00 79.38 147 ILE A O 1
ATOM 1062 N N . SER A 1 148 ? -7.847 4.154 -13.753 1.00 78.06 148 SER A N 1
ATOM 1063 C CA . SER A 1 148 ? -6.668 4.017 -14.612 1.00 78.06 148 SER A CA 1
ATOM 1064 C C . SER A 1 148 ? -6.038 2.638 -14.465 1.00 78.06 148 SER A C 1
ATOM 1066 O O . SER A 1 148 ? -5.901 2.134 -13.351 1.00 78.06 148 SER A O 1
ATOM 1068 N N . ASP A 1 149 ? -5.550 2.084 -15.574 1.00 81.88 149 ASP A N 1
ATOM 1069 C CA . ASP A 1 149 ? -4.567 1.007 -15.512 1.00 81.88 149 ASP A CA 1
ATOM 1070 C C . ASP A 1 149 ? -3.297 1.537 -14.840 1.00 81.88 149 ASP A C 1
ATOM 1072 O O . ASP A 1 149 ? -2.808 2.627 -15.161 1.00 81.88 149 ASP A O 1
ATOM 1076 N N . VAL A 1 150 ? -2.774 0.768 -13.888 1.00 87.62 150 VAL A N 1
ATOM 1077 C CA . VAL A 1 150 ? -1.579 1.113 -13.115 1.00 87.62 150 VAL A CA 1
ATOM 1078 C C . VAL A 1 150 ? -0.532 0.053 -13.363 1.00 87.62 150 VAL A C 1
ATOM 1080 O O . VAL A 1 150 ? -0.735 -1.128 -13.083 1.00 87.62 150 VAL A O 1
ATOM 1083 N N . TRP A 1 151 ? 0.612 0.478 -13.883 1.00 88.88 151 TRP A N 1
ATOM 1084 C CA . TRP A 1 151 ? 1.733 -0.423 -14.070 1.00 88.88 151 TRP A CA 1
ATOM 1085 C C . TRP A 1 151 ? 2.483 -0.601 -12.750 1.00 88.88 151 TRP A C 1
ATOM 1087 O O . TRP A 1 151 ? 3.019 0.358 -12.199 1.00 88.88 151 TRP A O 1
ATOM 1097 N N . THR A 1 152 ? 2.535 -1.834 -12.253 1.00 93.00 152 THR A N 1
ATOM 1098 C CA . THR A 1 152 ? 3.236 -2.194 -11.009 1.00 93.00 152 THR A CA 1
ATOM 1099 C C . THR A 1 152 ? 4.588 -2.857 -11.273 1.00 93.00 152 THR A C 1
ATOM 1101 O O . THR A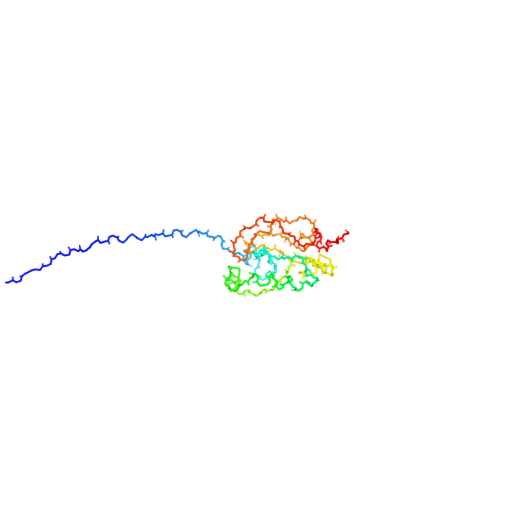 1 152 ? 5.410 -2.977 -10.370 1.00 93.00 152 THR A O 1
ATOM 1104 N N . GLY A 1 153 ? 4.844 -3.300 -12.507 1.00 94.00 153 GLY A N 1
ATOM 1105 C CA . GLY A 1 153 ? 6.023 -4.108 -12.827 1.00 94.00 153 GLY A CA 1
ATOM 1106 C C . GLY A 1 153 ? 5.998 -5.494 -12.187 1.00 94.00 153 GLY A C 1
ATOM 1107 O O . GLY A 1 153 ? 7.039 -6.142 -12.097 1.00 94.00 153 GLY A O 1
ATOM 1108 N N . SER A 1 154 ? 4.829 -5.952 -11.743 1.00 95.38 154 SER A N 1
ATOM 1109 C CA . SER A 1 154 ? 4.650 -7.227 -11.053 1.00 95.38 154 SER A CA 1
ATOM 1110 C C . SER A 1 154 ? 3.749 -8.167 -11.851 1.00 95.38 154 SER A C 1
ATOM 1112 O O . SER A 1 154 ? 2.831 -7.729 -12.545 1.00 95.38 154 SER A O 1
ATOM 1114 N N . LEU A 1 155 ? 3.997 -9.467 -11.730 1.00 95.50 155 LEU A N 1
ATOM 1115 C CA . LEU A 1 155 ? 3.060 -10.511 -12.126 1.00 95.50 155 LEU A CA 1
ATOM 1116 C C . LEU A 1 155 ? 1.920 -10.613 -11.102 1.00 95.50 155 LEU A C 1
ATOM 1118 O O . LEU A 1 155 ? 1.979 -10.038 -10.013 1.00 95.50 155 LEU A O 1
ATOM 1122 N N . SER A 1 156 ? 0.887 -11.384 -11.440 1.00 95.00 156 SER A N 1
ATOM 1123 C CA . SER A 1 156 ? -0.278 -11.601 -10.573 1.00 95.00 156 SER A CA 1
ATOM 1124 C C . SER A 1 156 ? 0.065 -12.249 -9.227 1.00 95.00 156 SER A C 1
ATOM 1126 O O . SER A 1 156 ? -0.685 -12.079 -8.275 1.00 95.00 156 SER A O 1
ATOM 1128 N N . ASP A 1 157 ? 1.199 -12.951 -9.136 1.00 95.50 157 ASP A N 1
ATOM 1129 C CA . ASP A 1 157 ? 1.704 -13.567 -7.902 1.00 95.50 157 ASP A CA 1
ATOM 1130 C C . ASP A 1 157 ? 2.579 -12.627 -7.051 1.00 95.50 157 ASP A C 1
ATOM 1132 O O . ASP A 1 157 ? 3.182 -13.056 -6.062 1.00 95.50 157 ASP A O 1
ATOM 1136 N N . GLY A 1 158 ? 2.695 -11.361 -7.462 1.00 96.75 158 GLY A N 1
ATOM 1137 C CA . GLY A 1 158 ? 3.484 -10.326 -6.802 1.00 96.75 158 GLY A CA 1
ATOM 1138 C C . GLY A 1 158 ? 4.986 -10.402 -7.040 1.00 96.75 158 GLY A C 1
ATOM 1139 O O . GLY A 1 158 ? 5.714 -9.587 -6.467 1.00 96.75 158 GLY A O 1
ATOM 1140 N N . SER A 1 159 ? 5.457 -11.337 -7.872 1.00 97.19 159 SER A N 1
ATOM 1141 C CA . SER A 1 159 ? 6.850 -11.366 -8.326 1.00 97.19 159 SER A CA 1
ATOM 1142 C C . SER A 1 159 ? 7.128 -10.308 -9.395 1.00 97.19 159 SER A C 1
ATOM 1144 O O . SER A 1 159 ? 6.212 -9.814 -10.052 1.00 97.19 159 SER A O 1
ATOM 1146 N N . GLY A 1 160 ? 8.386 -9.900 -9.560 1.00 94.75 160 GLY A N 1
ATOM 1147 C CA . GLY A 1 160 ? 8.793 -8.978 -10.619 1.00 94.75 160 GLY A CA 1
ATOM 1148 C C . GLY A 1 160 ? 8.553 -9.535 -12.023 1.00 94.75 160 GLY A C 1
ATOM 1149 O O . GLY A 1 160 ? 8.980 -10.641 -12.355 1.00 94.75 160 GLY A O 1
ATOM 1150 N N . ALA A 1 161 ? 7.914 -8.740 -12.882 1.00 85.00 161 ALA A N 1
ATOM 1151 C CA . ALA A 1 161 ? 7.817 -9.035 -14.302 1.00 85.00 161 ALA A CA 1
ATOM 1152 C C . ALA A 1 161 ? 9.204 -8.845 -14.937 1.00 85.00 161 ALA A C 1
ATOM 1154 O O . ALA A 1 161 ? 9.664 -7.723 -15.158 1.00 85.00 161 ALA A O 1
ATOM 1155 N N . VAL A 1 162 ? 9.904 -9.948 -15.204 1.00 69.88 162 VAL A N 1
ATOM 1156 C CA . VAL A 1 162 ? 11.200 -9.903 -15.888 1.00 69.88 162 VAL A CA 1
ATOM 1157 C C . VAL A 1 162 ? 10.954 -9.469 -17.334 1.00 69.88 162 VAL A C 1
ATOM 1159 O O . VAL A 1 162 ? 10.237 -10.147 -18.067 1.00 69.88 162 VAL A O 1
ATOM 1162 N N . SER A 1 163 ? 11.528 -8.340 -17.759 1.00 53.59 163 SER A N 1
ATOM 1163 C CA . SER A 1 163 ? 11.582 -8.016 -19.189 1.00 53.59 163 SER A CA 1
ATOM 1164 C C . SER A 1 163 ? 12.553 -8.988 -19.855 1.00 53.59 163 SER A C 1
ATOM 1166 O O . SER A 1 163 ? 13.754 -8.922 -19.596 1.00 53.59 163 SER A O 1
ATOM 1168 N N . THR A 1 164 ? 12.026 -9.923 -20.643 1.00 42.97 164 THR A N 1
ATOM 1169 C CA . THR A 1 164 ? 12.808 -10.762 -21.565 1.00 42.97 164 THR A CA 1
ATOM 1170 C C . THR A 1 164 ? 13.244 -9.975 -22.785 1.00 42.97 164 THR A C 1
ATOM 1172 O O . THR A 1 164 ? 12.379 -9.235 -23.311 1.00 42.97 164 THR A O 1
#

Secondary structure (DSSP, 8-state):
---------------------------SS-TTSPTT---EEE---SS---S--S-HHHHHHHHHHHS-TTSHHHHHHHHTT-------S---SS--HHHHTT--TTT-----EEETTS-EEESSHHHHSSS--SS---B-TTS-B-------SB-TTS-B----

pLDDT: mean 86.82, std 17.88, range [35.53, 98.5]

Foldseek 3Di:
DDDDDDDDDDDDDPPPPPPPDPQLQFCQDQPPDDPPADEAEDADQPDDDDPPDQDQVVVQVVSVVSLPCPFSQVVVCVVVVHDDGGGALADHPVGFSCVRVVLQVVVHFAAFYAYRSNHTFARTSCRQQVQDTPDDHQQYSNRDGDPDDDHRCADSNRGGVDDD